Protein AF-A0A1M6SFE9-F1 (afdb_monomer)

Radius of gyration: 27.81 Å; Cα contacts (8 Å, |Δi|>4): 253; chains: 1; bounding box: 39×65×86 Å

Solvent-accessible surface area (backbone atoms only — not comparable to full-atom values): 10691 Å² total; per-residue (Å²): 139,89,88,86,85,88,84,87,88,88,82,89,85,89,88,89,85,89,86,82,84,87,85,86,92,84,88,86,85,90,83,82,84,89,80,92,78,92,71,89,68,71,72,77,61,94,86,72,73,91,66,65,68,49,26,40,45,27,37,63,99,34,91,87,44,45,86,31,72,85,56,41,56,33,31,33,42,104,49,35,38,41,32,75,38,46,74,84,43,80,52,62,63,40,32,33,31,38,29,29,41,38,41,71,69,37,59,94,71,57,25,88,85,52,47,46,52,32,30,40,36,36,25,66,55,45,75,53,98,89,43,32,25,34,38,30,42,44,80,79,44,66,51,88,85,67,40,73,70,52,53,47,36,46,42,76,71,59,63,45,41,36,38,70,81,84,77,133

Organism: NCBI:txid758803

Secondary structure (DSSP, 8-state):
------------------------------------------PPPTTSS----EEEEE-TT-TT-EEESS-SSEEEETTEEEEEEEEEEE-SS-EEEEEEEEEGGGGGGTTTTSPEEEEEEEE--EEETTEEE--EEEEEEE-TTS-HHHHHHHHHHH-SB-------

Foldseek 3Di:
DDDDDDDDDDDDDDDDDDDDDDDDDDDDDDDDDDDDDPDPPPPPDPPDDPQQQEFAQFPVVNVLGDGHHQDQWGDQDQFKIWHNWDWPDDHLFKTKTKGFIDGPLCVVVVCVVPGWIFIKMFGDWDDAPNHTYGFFMDTPDTDPSCDPSNVVSCCVVRVRTGDDNDHD

Structure (mmCIF, N/CA/C/O backbone):
data_AF-A0A1M6SFE9-F1
#
_entry.id   AF-A0A1M6SFE9-F1
#
loop_
_atom_site.group_PDB
_atom_site.id
_atom_site.type_symbol
_at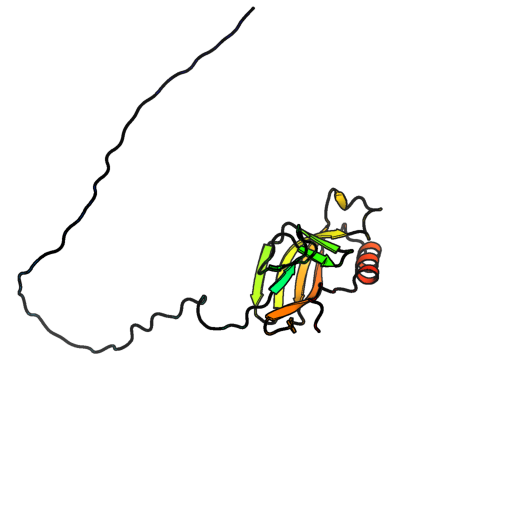om_site.label_atom_id
_atom_site.label_alt_id
_atom_site.label_comp_id
_atom_site.label_asym_id
_atom_site.label_entity_id
_atom_site.label_seq_id
_atom_site.pdbx_PDB_ins_code
_atom_site.Cartn_x
_atom_site.Cartn_y
_atom_site.Cartn_z
_atom_site.occupancy
_atom_site.B_iso_or_equiv
_atom_site.auth_seq_id
_atom_site.auth_comp_id
_atom_site.auth_asym_id
_atom_site.auth_atom_id
_atom_site.pdbx_PDB_model_num
ATOM 1 N N . MET A 1 1 ? 3.941 -50.878 -34.595 1.00 44.97 1 MET A N 1
ATOM 2 C CA . MET A 1 1 ? 4.791 -51.609 -33.630 1.00 44.97 1 MET A CA 1
ATOM 3 C C . MET A 1 1 ? 4.473 -51.051 -32.249 1.00 44.97 1 MET A C 1
ATOM 5 O O . MET A 1 1 ? 4.530 -49.843 -32.086 1.00 44.97 1 MET A O 1
ATOM 9 N N . ARG A 1 2 ? 3.987 -51.895 -31.329 1.00 49.62 2 ARG A N 1
ATOM 10 C CA . ARG A 1 2 ? 3.591 -51.537 -29.951 1.00 49.62 2 ARG A CA 1
ATOM 11 C C . ARG A 1 2 ? 4.788 -51.809 -29.033 1.00 49.62 2 ARG A C 1
ATOM 13 O O . ARG A 1 2 ? 5.384 -52.872 -29.167 1.00 49.62 2 ARG A O 1
ATOM 20 N N . GLY A 1 3 ? 5.099 -50.897 -28.116 1.00 50.00 3 GLY A N 1
ATOM 21 C CA . GLY A 1 3 ? 6.052 -51.112 -27.024 1.00 50.00 3 GLY A CA 1
ATOM 22 C C . GLY A 1 3 ? 5.406 -50.686 -25.711 1.00 50.00 3 GLY A C 1
ATOM 23 O O . GLY A 1 3 ? 5.295 -49.499 -25.439 1.00 50.00 3 GLY A O 1
ATOM 24 N N . ILE A 1 4 ? 4.914 -51.667 -24.958 1.00 58.00 4 ILE A N 1
ATOM 25 C CA . ILE A 1 4 ? 4.273 -51.534 -23.648 1.00 58.00 4 ILE A CA 1
ATOM 26 C C . ILE A 1 4 ? 5.286 -52.103 -22.654 1.00 58.00 4 ILE A C 1
ATOM 28 O O . ILE A 1 4 ? 5.681 -53.257 -22.806 1.00 58.00 4 ILE A O 1
ATOM 32 N N . GLY A 1 5 ? 5.723 -51.318 -21.673 1.00 50.09 5 GLY A N 1
ATOM 33 C CA . GLY A 1 5 ? 6.574 -51.787 -20.579 1.00 50.09 5 GLY A CA 1
ATOM 34 C C . GLY A 1 5 ? 5.830 -51.669 -19.249 1.00 50.09 5 GLY A C 1
ATOM 35 O O . GLY A 1 5 ? 5.542 -50.543 -18.849 1.00 50.09 5 GLY A O 1
ATOM 36 N N . PRO A 1 6 ? 5.493 -52.779 -18.569 1.00 62.50 6 PRO A N 1
ATOM 37 C CA . PRO A 1 6 ? 4.933 -52.755 -17.226 1.00 62.50 6 PRO A CA 1
ATOM 38 C C . PRO A 1 6 ? 6.041 -52.961 -16.186 1.00 62.50 6 PRO A C 1
ATOM 40 O O . PRO A 1 6 ? 6.859 -53.866 -16.327 1.00 62.50 6 PRO A O 1
ATOM 43 N N . TRP A 1 7 ? 6.015 -52.190 -15.102 1.00 57.94 7 TRP A N 1
ATOM 44 C CA . TRP A 1 7 ? 6.642 -52.597 -13.846 1.00 57.94 7 TRP A CA 1
ATOM 45 C C . TRP A 1 7 ? 5.632 -52.414 -12.715 1.00 57.94 7 TRP A C 1
ATOM 47 O O . TRP A 1 7 ? 5.291 -51.305 -12.320 1.00 57.94 7 TRP A O 1
ATOM 57 N N . LEU A 1 8 ? 5.120 -53.554 -12.256 1.00 57.47 8 LEU A N 1
ATOM 58 C CA . LEU A 1 8 ? 4.436 -53.753 -10.985 1.00 57.47 8 LEU A CA 1
ATOM 59 C C . LEU A 1 8 ? 5.488 -54.155 -9.948 1.00 57.47 8 LEU A C 1
ATOM 61 O O . LEU A 1 8 ? 6.254 -55.082 -10.203 1.00 57.47 8 LEU A O 1
ATOM 65 N N . ALA A 1 9 ? 5.450 -53.554 -8.763 1.00 54.78 9 ALA A N 1
ATOM 66 C CA . ALA A 1 9 ? 5.796 -54.240 -7.520 1.00 54.78 9 ALA A CA 1
ATOM 67 C C . ALA A 1 9 ? 5.056 -53.573 -6.352 1.00 54.78 9 ALA A C 1
ATOM 69 O O . ALA A 1 9 ? 5.078 -52.356 -6.195 1.00 54.78 9 ALA A O 1
ATOM 70 N N . ALA A 1 10 ? 4.370 -54.403 -5.573 1.00 54.91 10 ALA A N 1
ATOM 71 C CA . ALA A 1 10 ? 3.476 -54.074 -4.470 1.00 54.91 10 ALA A CA 1
ATOM 72 C C . ALA A 1 10 ? 3.980 -54.710 -3.162 1.00 54.91 10 ALA A C 1
ATOM 74 O O . ALA A 1 10 ? 4.628 -55.752 -3.233 1.00 54.91 10 ALA A O 1
ATOM 75 N N . ALA A 1 11 ? 3.621 -54.126 -2.008 1.00 53.59 11 ALA A N 1
ATOM 76 C CA . ALA A 1 11 ? 3.282 -54.756 -0.704 1.00 53.59 11 ALA A CA 1
ATOM 77 C C . ALA A 1 11 ? 3.177 -53.628 0.361 1.00 53.59 11 ALA A C 1
ATOM 79 O O . ALA A 1 11 ? 4.100 -52.828 0.453 1.00 53.59 11 ALA A O 1
ATOM 80 N N . ALA A 1 12 ? 2.043 -53.337 1.030 1.00 50.72 12 ALA A N 1
ATOM 81 C CA . ALA A 1 12 ? 1.295 -54.086 2.072 1.00 50.72 12 ALA A CA 1
ATOM 82 C C . ALA A 1 12 ? 2.118 -54.277 3.378 1.00 50.72 12 ALA A C 1
ATOM 84 O O . ALA A 1 12 ? 3.261 -54.693 3.281 1.00 50.72 12 ALA A O 1
ATOM 85 N N . ALA A 1 13 ? 1.665 -54.070 4.627 1.00 51.34 13 ALA A N 1
ATOM 86 C CA . ALA A 1 13 ? 0.373 -53.738 5.242 1.00 51.34 13 ALA A CA 1
ATOM 87 C C . ALA A 1 13 ? 0.562 -53.263 6.720 1.00 51.34 13 ALA A C 1
ATOM 89 O O . ALA A 1 13 ? 1.667 -53.283 7.253 1.00 51.34 13 ALA A O 1
ATOM 90 N N . ALA A 1 14 ? -0.552 -52.845 7.336 1.00 55.06 14 ALA A N 1
ATOM 91 C CA . ALA A 1 14 ? -0.786 -52.153 8.615 1.00 55.06 14 ALA A CA 1
ATOM 92 C C . ALA A 1 14 ? -0.449 -52.880 9.937 1.00 55.06 14 ALA A C 1
ATOM 94 O O . ALA A 1 14 ? -0.473 -54.104 9.970 1.00 55.06 14 ALA A O 1
ATOM 95 N N . VAL A 1 15 ? -0.370 -52.113 11.045 1.00 56.09 15 VAL A N 1
ATOM 96 C CA . VAL A 1 15 ? -0.998 -52.436 12.354 1.00 56.09 15 VAL A CA 1
ATOM 97 C C . VAL A 1 15 ? -1.402 -51.137 13.082 1.00 56.09 15 VAL A C 1
ATOM 99 O O . VAL A 1 15 ? -0.583 -50.239 13.252 1.00 56.09 15 VAL A O 1
ATOM 102 N N . ALA A 1 16 ? -2.659 -51.059 13.531 1.00 53.75 16 ALA A N 1
ATOM 103 C CA . ALA A 1 16 ? -3.191 -50.047 14.447 1.00 53.75 16 ALA A CA 1
ATOM 104 C C . ALA A 1 16 ? -3.259 -50.612 15.878 1.00 53.75 16 ALA A C 1
ATOM 106 O O . ALA A 1 16 ? -3.600 -51.782 16.050 1.00 53.75 16 ALA A O 1
ATOM 107 N N . VAL A 1 17 ? -3.007 -49.787 16.902 1.00 62.28 17 VAL A N 1
ATOM 108 C CA . VAL A 1 17 ? -3.337 -50.112 18.301 1.00 62.28 17 VAL A CA 1
ATOM 109 C C . VAL A 1 17 ? -4.114 -48.948 18.911 1.00 62.28 17 VAL A C 1
ATOM 111 O O . VAL A 1 17 ? -3.591 -47.851 19.077 1.00 62.28 17 VAL A O 1
ATOM 114 N N . ALA A 1 18 ? -5.381 -49.217 19.222 1.00 57.16 18 ALA A N 1
ATOM 115 C CA . ALA A 1 18 ? -6.260 -48.385 20.029 1.00 57.16 18 ALA A CA 1
ATOM 116 C C . ALA A 1 18 ? -6.046 -48.714 21.516 1.00 57.16 18 ALA A C 1
ATOM 118 O O . ALA A 1 18 ? -6.071 -49.885 21.893 1.00 57.16 18 ALA A O 1
ATOM 119 N N . GLY A 1 19 ? -5.860 -47.694 22.355 1.00 53.06 19 GLY A N 1
ATOM 120 C CA . GLY A 1 19 ? -5.840 -47.816 23.814 1.00 53.06 19 GLY A CA 1
ATOM 121 C C . GLY A 1 19 ? -7.022 -47.063 24.420 1.00 53.06 19 GLY A C 1
ATOM 122 O O . GLY A 1 19 ? -7.153 -45.860 24.222 1.00 53.06 19 GLY A O 1
ATOM 123 N N . CYS A 1 20 ? -7.884 -47.778 25.137 1.00 57.56 20 CYS A N 1
ATOM 124 C CA . CYS A 1 20 ? -9.038 -47.272 25.877 1.00 57.56 20 CYS A CA 1
ATOM 125 C C . CYS A 1 20 ? -8.938 -47.810 27.313 1.00 57.56 20 CYS A C 1
ATOM 127 O O . CYS A 1 20 ? -8.572 -48.973 27.476 1.00 57.56 20 CYS A O 1
ATOM 129 N N . GLY A 1 21 ? -9.331 -47.025 28.320 1.00 42.62 21 GLY A N 1
ATOM 130 C CA . GLY A 1 21 ? -9.823 -47.580 29.590 1.00 42.62 21 GLY A CA 1
ATOM 131 C C . GLY A 1 21 ? -9.024 -47.279 30.862 1.00 42.62 21 GLY A C 1
ATOM 132 O O . GLY A 1 21 ? -8.079 -47.979 31.203 1.00 42.62 21 GLY A O 1
ATOM 133 N N . ASP A 1 22 ? -9.507 -46.243 31.545 1.00 50.34 22 ASP A N 1
ATOM 134 C CA . ASP A 1 22 ? -9.650 -45.984 32.988 1.00 50.34 22 ASP A CA 1
ATOM 135 C C . ASP A 1 22 ? -9.438 -47.137 34.008 1.00 50.34 22 ASP A C 1
ATOM 137 O O . ASP A 1 22 ? -9.930 -48.250 33.816 1.00 50.34 22 ASP A O 1
ATOM 141 N N . GLY A 1 23 ? -8.834 -46.805 35.166 1.00 41.03 23 GLY A N 1
ATOM 142 C CA . GLY A 1 23 ? -9.222 -47.396 36.460 1.00 41.03 23 GLY A CA 1
ATOM 143 C C . GLY A 1 23 ? -8.123 -47.961 37.386 1.00 41.03 23 GLY A C 1
ATOM 144 O O . GLY A 1 23 ? -7.747 -49.121 37.273 1.00 41.03 23 GLY A O 1
ATOM 145 N N . GLY A 1 24 ? -7.757 -47.197 38.430 1.00 34.59 24 GLY A N 1
ATOM 146 C CA . GLY A 1 24 ? -7.751 -47.714 39.816 1.00 34.59 24 GLY A CA 1
ATOM 147 C C . GLY A 1 24 ? -6.451 -48.211 40.491 1.00 34.59 24 GLY A C 1
ATOM 148 O O . GLY A 1 24 ? -6.151 -49.397 40.472 1.00 34.59 24 GLY A O 1
ATOM 149 N N . ALA A 1 25 ? -5.827 -47.305 41.262 1.00 45.28 25 ALA A N 1
ATOM 150 C CA . ALA A 1 25 ? -5.274 -47.446 42.629 1.00 45.28 25 ALA A CA 1
ATOM 151 C C . ALA A 1 25 ? -4.276 -48.570 43.024 1.00 45.28 25 ALA A C 1
ATOM 153 O O . ALA A 1 25 ? -4.632 -49.749 43.091 1.00 45.28 25 ALA A O 1
ATOM 154 N N . ARG A 1 26 ? -3.115 -48.152 43.574 1.00 43.69 26 ARG A N 1
ATOM 155 C CA . ARG A 1 26 ? -2.767 -48.289 45.015 1.00 43.69 26 ARG A CA 1
ATOM 156 C C . ARG A 1 26 ? -1.467 -47.549 45.407 1.00 43.69 26 ARG A C 1
ATOM 158 O O . ARG A 1 26 ? -0.493 -47.548 44.666 1.00 43.69 26 ARG A O 1
ATOM 165 N N . GLU A 1 27 ? -1.543 -46.936 46.590 1.00 46.62 27 GLU A N 1
ATOM 166 C CA . GLU A 1 27 ? -0.557 -46.214 47.426 1.00 46.62 27 GLU A CA 1
ATOM 167 C C . GLU A 1 27 ? 0.677 -47.090 47.789 1.00 46.62 27 GLU A C 1
ATOM 169 O O . GLU A 1 27 ? 0.620 -48.302 47.614 1.00 46.62 27 GLU A O 1
ATOM 174 N N . SER A 1 28 ? 1.821 -46.646 48.328 1.00 41.56 28 SER A N 1
ATOM 175 C CA . SER A 1 28 ? 2.149 -45.548 49.250 1.00 41.56 28 SER A CA 1
ATOM 176 C C . SER A 1 28 ? 3.686 -45.447 49.386 1.00 41.56 28 SER A C 1
ATOM 178 O O . SER A 1 28 ? 4.373 -46.451 49.184 1.00 41.56 28 SER A O 1
ATOM 180 N N . GLY A 1 29 ? 4.239 -44.293 49.782 1.00 35.97 29 GLY A N 1
ATOM 181 C CA . GLY A 1 29 ? 5.667 -44.178 50.121 1.00 35.97 29 GLY A CA 1
ATOM 182 C C . GLY A 1 29 ? 6.181 -42.750 50.335 1.00 35.97 29 GLY A C 1
ATOM 183 O O . GLY A 1 29 ? 6.709 -42.141 49.413 1.00 35.97 29 GLY A O 1
ATOM 184 N N . GLU A 1 30 ? 6.018 -42.248 51.560 1.00 39.47 30 GLU A N 1
ATOM 185 C CA . GLU A 1 30 ? 6.446 -40.956 52.124 1.00 39.47 30 GLU A CA 1
ATOM 186 C C . GLU A 1 30 ? 7.896 -40.501 51.850 1.00 39.47 30 GLU A C 1
ATOM 188 O O . GLU A 1 30 ? 8.836 -41.292 51.912 1.00 39.47 30 GLU A O 1
ATOM 193 N N . GLY A 1 31 ? 8.086 -39.178 51.700 1.00 32.72 31 GLY A N 1
ATOM 194 C CA . GLY A 1 31 ? 9.405 -38.537 51.791 1.00 32.72 31 GLY A CA 1
ATOM 195 C C . GLY A 1 31 ? 9.477 -37.048 51.410 1.00 32.72 31 GLY A C 1
ATOM 196 O O . GLY A 1 31 ? 9.931 -36.727 50.323 1.00 32.72 31 GLY A O 1
ATOM 197 N N . ALA A 1 32 ? 9.119 -36.168 52.356 1.00 37.38 32 ALA A N 1
ATOM 198 C CA . ALA A 1 32 ? 9.573 -34.771 52.542 1.00 37.38 32 ALA A CA 1
ATOM 199 C C . ALA A 1 32 ? 9.222 -33.656 51.510 1.00 37.38 32 ALA A C 1
ATOM 201 O O . ALA A 1 32 ? 9.824 -33.519 50.451 1.00 37.38 32 ALA A O 1
ATOM 202 N N . ALA A 1 33 ? 8.332 -32.745 51.934 1.00 43.44 33 ALA A N 1
ATOM 203 C CA . ALA A 1 33 ? 8.201 -31.344 51.478 1.00 43.44 33 ALA A CA 1
ATOM 204 C C . ALA A 1 33 ? 9.414 -30.494 51.975 1.00 43.44 33 ALA A C 1
ATOM 206 O O . ALA A 1 33 ? 10.065 -30.971 52.909 1.00 43.44 33 ALA A O 1
ATOM 207 N N . PRO A 1 34 ? 9.721 -29.255 51.491 1.00 48.19 34 PRO A N 1
ATOM 208 C CA . PRO A 1 34 ? 8.765 -28.231 51.033 1.00 48.19 34 PRO A CA 1
ATOM 209 C C . PRO A 1 34 ? 9.217 -27.281 49.894 1.00 48.19 34 PRO A C 1
ATOM 211 O O . PRO A 1 34 ? 10.390 -26.962 49.740 1.00 48.19 34 PRO A O 1
ATOM 214 N N . SER A 1 35 ? 8.257 -26.693 49.178 1.00 39.56 35 SER A N 1
ATOM 215 C CA . SER A 1 35 ? 8.178 -25.235 48.951 1.00 39.56 35 SER A CA 1
ATOM 216 C C . SER A 1 35 ? 7.016 -24.915 48.027 1.00 39.56 35 SER A C 1
ATOM 218 O O . SER A 1 35 ? 6.867 -25.494 46.956 1.00 39.56 35 SER A O 1
ATOM 220 N N . ALA A 1 36 ? 6.193 -23.975 48.472 1.00 46.31 36 ALA A N 1
ATOM 221 C CA . ALA A 1 36 ? 5.160 -23.364 47.666 1.00 46.31 36 ALA A CA 1
ATOM 222 C C . ALA A 1 36 ? 5.781 -22.622 46.475 1.00 46.31 36 ALA A C 1
ATOM 224 O O . ALA A 1 36 ? 6.661 -21.782 46.655 1.00 46.31 36 ALA A O 1
ATOM 225 N N . ALA A 1 37 ? 5.245 -22.871 45.287 1.00 45.41 37 ALA A N 1
ATOM 226 C CA . ALA A 1 37 ? 5.193 -21.887 44.220 1.00 45.41 37 ALA A CA 1
ATOM 227 C C . ALA A 1 37 ? 3.773 -21.935 43.632 1.00 45.41 37 ALA A C 1
ATOM 229 O O . ALA A 1 37 ? 3.444 -22.874 42.910 1.00 45.41 37 ALA A O 1
ATOM 230 N N . PRO A 1 38 ? 2.887 -20.990 43.988 1.00 47.78 38 PRO A N 1
ATOM 231 C CA . PRO A 1 38 ? 1.683 -20.751 43.215 1.00 47.78 38 PRO A CA 1
ATOM 232 C C . PRO A 1 38 ? 2.086 -19.997 41.948 1.00 47.78 38 PRO A C 1
ATOM 234 O O . PRO A 1 38 ? 2.752 -18.966 42.026 1.00 47.78 38 PRO A O 1
ATOM 237 N N . GLY A 1 39 ? 1.678 -20.503 40.791 1.00 38.50 39 GLY A N 1
ATOM 238 C CA . GLY A 1 39 ? 1.832 -19.779 39.536 1.00 38.50 39 GLY A CA 1
ATOM 239 C C . GLY A 1 39 ? 2.346 -20.646 38.404 1.00 38.50 39 GLY A C 1
ATOM 240 O O . GLY A 1 39 ? 3.379 -20.339 37.820 1.00 38.50 39 GLY A O 1
ATOM 241 N N . GLU A 1 40 ? 1.564 -21.643 37.996 1.00 43.66 40 GLU A N 1
ATOM 242 C CA . GLU A 1 40 ? 1.405 -21.848 36.556 1.00 43.66 40 GLU A CA 1
ATOM 243 C C . GLU A 1 40 ? 0.663 -20.618 36.015 1.00 43.66 40 GLU A C 1
ATOM 245 O O . GLU A 1 40 ? -0.531 -20.636 35.732 1.00 43.66 40 GLU A O 1
ATOM 250 N N . SER A 1 41 ? 1.386 -19.500 35.915 1.00 47.53 41 SER A N 1
ATOM 251 C CA . SER A 1 41 ? 1.109 -18.543 34.861 1.00 47.53 41 SER A CA 1
ATOM 252 C C . SER A 1 41 ? 1.465 -19.287 33.588 1.00 47.53 41 SER A C 1
ATOM 254 O O . SER A 1 41 ? 2.617 -19.281 33.155 1.00 47.53 41 SER A O 1
ATOM 256 N N . ALA A 1 42 ? 0.479 -19.983 33.020 1.00 50.41 42 ALA A N 1
ATOM 257 C CA . ALA A 1 42 ? 0.462 -20.192 31.589 1.00 50.41 42 ALA A CA 1
ATOM 258 C C . ALA A 1 42 ? 0.715 -18.807 30.991 1.00 50.41 42 ALA A C 1
ATOM 260 O O . ALA A 1 42 ? -0.106 -17.899 31.144 1.00 50.41 42 ALA A O 1
ATOM 261 N N . ALA A 1 43 ? 1.915 -18.604 30.443 1.00 51.09 43 ALA A N 1
ATOM 262 C CA . ALA A 1 43 ? 2.179 -17.427 29.644 1.00 51.09 43 ALA A CA 1
ATOM 263 C C . ALA A 1 43 ? 1.044 -17.374 28.614 1.00 51.09 43 ALA A C 1
ATOM 265 O O . ALA A 1 43 ? 0.790 -18.407 27.983 1.00 51.09 43 ALA A O 1
ATOM 266 N N . PRO A 1 44 ? 0.307 -16.256 28.492 1.00 50.00 44 PRO A N 1
ATOM 267 C CA . PRO A 1 44 ? -0.686 -16.164 27.442 1.00 50.00 44 PRO A CA 1
ATOM 268 C C . PRO A 1 44 ? 0.049 -16.443 26.134 1.00 50.00 44 PRO A C 1
ATOM 270 O O . PRO A 1 44 ? 1.052 -15.797 25.822 1.00 50.00 44 PRO A O 1
ATOM 273 N N . SER A 1 45 ? -0.406 -17.455 25.397 1.00 45.91 45 SER A N 1
ATOM 274 C CA . SER A 1 45 ? -0.101 -17.531 23.977 1.00 45.91 45 SER A CA 1
ATOM 275 C C . SER A 1 45 ? -0.456 -16.162 23.381 1.00 45.91 45 SER A C 1
ATOM 277 O O . SER A 1 45 ? -1.518 -15.636 23.723 1.00 45.91 45 SER A O 1
ATOM 279 N N . PRO A 1 46 ? 0.391 -15.553 22.533 1.00 47.62 46 PRO A N 1
ATOM 280 C CA . PRO A 1 46 ? 0.103 -14.233 21.965 1.00 47.62 46 PRO A CA 1
ATOM 281 C C . PRO A 1 46 ? -1.166 -14.199 21.085 1.00 47.62 46 PRO A C 1
ATOM 283 O O . PRO A 1 46 ? -1.574 -13.130 20.650 1.00 47.62 46 PRO A O 1
ATOM 286 N N . ASP A 1 47 ? -1.831 -15.338 20.881 1.00 50.62 47 ASP A N 1
ATOM 287 C CA . ASP A 1 47 ? -3.051 -15.509 20.088 1.00 50.62 47 ASP A CA 1
ATOM 288 C C . ASP A 1 47 ? -4.362 -15.469 20.904 1.00 50.62 47 ASP A C 1
ATOM 290 O O . ASP A 1 47 ? -5.331 -16.150 20.568 1.00 50.62 47 ASP A O 1
ATOM 294 N N . GLY A 1 48 ? -4.443 -14.689 21.988 1.00 52.66 48 GLY A N 1
ATOM 295 C CA . GLY A 1 48 ? -5.692 -14.624 22.755 1.00 52.66 48 GLY A CA 1
ATOM 296 C C . GLY A 1 48 ? -5.797 -13.520 23.799 1.00 52.66 48 GLY A C 1
ATOM 297 O O . GLY A 1 48 ? -5.651 -13.801 24.984 1.00 52.66 48 GLY A O 1
ATOM 298 N N . ALA A 1 49 ? -6.102 -12.297 23.354 1.00 37.78 49 ALA A N 1
ATOM 299 C CA . ALA A 1 49 ? -6.914 -11.289 24.056 1.00 37.78 49 ALA A CA 1
ATOM 300 C C . ALA A 1 49 ? -6.955 -10.013 23.199 1.00 37.78 49 ALA A C 1
ATOM 302 O O . ALA A 1 49 ? -5.925 -9.361 23.093 1.00 37.78 49 ALA A O 1
ATOM 303 N N . ASP A 1 50 ? -8.102 -9.702 22.582 1.00 43.31 50 ASP A N 1
ATOM 304 C CA . ASP A 1 50 ? -8.534 -8.399 22.028 1.00 43.31 50 ASP A CA 1
ATOM 305 C C . ASP A 1 50 ? -7.456 -7.353 21.654 1.00 43.31 50 ASP A C 1
ATOM 307 O O . ASP A 1 50 ? -7.601 -6.157 21.913 1.00 43.31 50 ASP A O 1
ATOM 311 N N . ALA A 1 51 ? -6.372 -7.760 20.993 1.00 51.12 51 ALA A N 1
ATOM 312 C CA . ALA A 1 51 ? -5.566 -6.831 20.225 1.00 51.12 51 ALA A CA 1
ATOM 313 C C . ALA A 1 51 ? -6.448 -6.442 19.042 1.00 51.12 51 ALA A C 1
ATOM 315 O O . ALA A 1 51 ? -6.814 -7.321 18.262 1.00 51.12 51 ALA A O 1
ATOM 316 N N . ALA A 1 52 ? -6.860 -5.171 18.968 1.00 61.59 52 ALA A N 1
ATOM 317 C CA . ALA A 1 52 ? -7.754 -4.673 17.927 1.00 61.59 52 ALA A CA 1
ATOM 318 C C . ALA A 1 52 ? -7.294 -5.195 16.558 1.00 61.59 52 ALA A C 1
ATOM 320 O O . ALA A 1 52 ? -6.226 -4.824 16.067 1.00 61.59 52 ALA A O 1
ATOM 321 N N . GLN A 1 53 ? -8.069 -6.124 15.999 1.00 88.19 53 GLN A N 1
ATOM 322 C CA . GLN A 1 53 ? -7.736 -6.786 14.747 1.00 88.19 53 GLN A CA 1
ATOM 323 C C . GLN A 1 53 ? -7.975 -5.780 13.625 1.00 88.19 53 GLN A C 1
ATOM 325 O O . GLN A 1 53 ? -9.056 -5.200 13.527 1.00 88.19 53 GLN A O 1
ATOM 330 N N . VAL A 1 54 ? -6.937 -5.541 12.829 1.00 97.19 54 VAL A N 1
ATOM 331 C CA . VAL A 1 54 ? -6.976 -4.654 11.666 1.00 97.19 54 VAL A CA 1
ATOM 332 C C . VAL A 1 54 ? -6.913 -5.487 10.390 1.00 97.19 54 VAL A C 1
ATOM 334 O O . VAL A 1 54 ? -6.174 -6.478 10.328 1.00 97.19 54 VAL A O 1
ATOM 337 N N . TYR A 1 55 ? -7.703 -5.078 9.403 1.00 97.81 55 TYR A N 1
ATOM 338 C CA . TYR A 1 55 ? -7.920 -5.776 8.140 1.00 97.81 55 TYR A CA 1
ATOM 339 C C . TYR A 1 55 ? -7.540 -4.905 6.940 1.00 97.81 55 TYR A C 1
ATOM 341 O O . TYR A 1 55 ? -7.379 -3.688 7.040 1.00 97.81 55 TYR A O 1
ATOM 349 N N . VAL A 1 56 ? -7.434 -5.538 5.780 1.00 98.12 56 VAL A N 1
ATOM 350 C CA . VAL A 1 56 ? -7.516 -4.884 4.472 1.00 98.12 56 VAL A CA 1
ATOM 351 C C . VAL A 1 56 ? -8.896 -5.206 3.909 1.00 98.12 56 VAL A C 1
ATOM 353 O O . VAL A 1 56 ? -9.326 -6.357 3.979 1.00 98.12 56 VAL A O 1
ATOM 356 N N . LEU A 1 57 ? -9.601 -4.213 3.356 1.00 97.69 57 LEU A N 1
ATOM 357 C CA . LEU A 1 57 ? -10.792 -4.506 2.561 1.00 97.69 57 LEU A CA 1
ATOM 358 C C . LEU A 1 57 ? -10.329 -5.082 1.223 1.00 97.69 57 LEU A C 1
ATOM 360 O O . LEU A 1 57 ? -9.936 -4.339 0.322 1.00 97.69 57 LEU A O 1
ATOM 364 N N . ASN A 1 58 ? -10.358 -6.403 1.104 1.00 97.69 58 ASN A N 1
ATOM 365 C CA . ASN A 1 58 ? -9.864 -7.090 -0.073 1.00 97.69 58 ASN A CA 1
ATOM 366 C C . ASN A 1 58 ? -10.993 -7.300 -1.082 1.00 97.69 58 ASN A C 1
ATOM 368 O O . ASN A 1 58 ? -12.023 -7.861 -0.729 1.00 97.69 58 ASN A O 1
ATOM 372 N N . ARG A 1 59 ? -10.800 -6.869 -2.334 1.00 97.00 59 ARG A N 1
ATOM 373 C CA . ARG A 1 59 ? -11.738 -7.103 -3.451 1.00 97.00 59 ARG A CA 1
ATOM 374 C C . ARG A 1 59 ? -11.240 -8.125 -4.471 1.00 97.00 59 ARG A C 1
ATOM 376 O O . ARG A 1 59 ? -11.798 -8.258 -5.560 1.00 97.00 59 ARG A O 1
ATOM 383 N N . TYR A 1 60 ? -10.161 -8.832 -4.159 1.00 96.69 60 TYR A N 1
ATOM 384 C CA . TYR A 1 60 ? -9.621 -9.848 -5.046 1.00 96.69 60 TYR A CA 1
ATOM 385 C C . TYR A 1 60 ? -10.583 -11.041 -5.134 1.00 96.69 60 TYR A C 1
ATOM 387 O O . TYR A 1 60 ? -10.841 -11.722 -4.147 1.00 96.69 60 TYR A O 1
ATOM 395 N N . GLY A 1 61 ? -11.156 -11.269 -6.318 1.00 96.19 61 GLY A N 1
ATOM 396 C CA . GLY A 1 61 ? -12.125 -12.346 -6.558 1.00 96.19 61 GLY A CA 1
ATOM 397 C C . GLY A 1 61 ? -13.555 -12.082 -6.062 1.00 96.19 61 GLY A C 1
ATOM 398 O O . GLY A 1 61 ? -14.441 -12.871 -6.387 1.00 96.19 61 GLY A O 1
ATOM 399 N N . ASP A 1 62 ? -13.803 -10.978 -5.349 1.00 95.56 62 ASP A N 1
ATOM 400 C CA . ASP A 1 62 ? -15.138 -10.539 -4.922 1.00 95.56 62 ASP A CA 1
ATOM 401 C C . ASP A 1 62 ? -15.239 -9.009 -4.968 1.00 95.56 62 ASP A C 1
ATOM 403 O O . ASP A 1 62 ? -14.609 -8.295 -4.192 1.00 95.56 62 ASP A O 1
ATOM 407 N N . GLU A 1 63 ? -16.062 -8.492 -5.877 1.00 90.69 63 GLU A N 1
ATOM 408 C CA . GLU A 1 63 ? -16.265 -7.054 -6.079 1.00 90.69 63 GLU A CA 1
ATOM 409 C C . GLU A 1 63 ? -16.902 -6.337 -4.874 1.00 90.69 63 GLU A C 1
ATOM 411 O O . GLU A 1 63 ? -16.671 -5.139 -4.683 1.00 90.69 63 GLU A O 1
ATOM 416 N N . ASN A 1 64 ? -17.646 -7.056 -4.026 1.00 92.19 64 ASN A N 1
ATOM 417 C CA . ASN A 1 64 ? -18.201 -6.501 -2.785 1.00 92.19 64 ASN A CA 1
ATOM 418 C C . ASN A 1 64 ? -17.132 -6.384 -1.693 1.00 92.19 64 ASN A C 1
ATOM 420 O O . ASN A 1 64 ? -17.242 -5.549 -0.795 1.00 92.19 64 ASN A O 1
ATOM 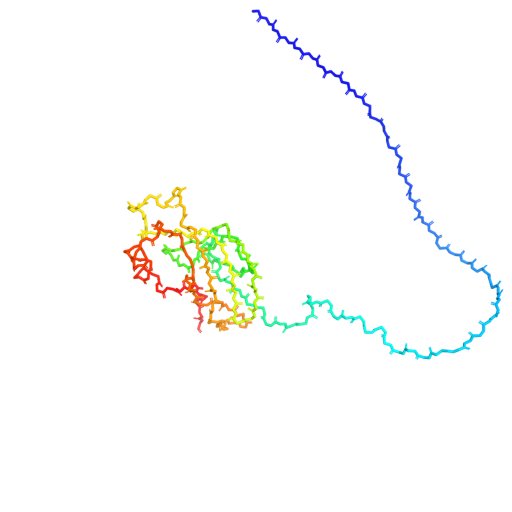424 N N . GLY A 1 65 ? -16.075 -7.179 -1.823 1.00 95.00 65 GLY A N 1
ATOM 425 C CA . GLY A 1 65 ? -14.959 -7.263 -0.907 1.00 95.00 65 GLY A CA 1
ATOM 426 C C . GLY A 1 65 ? -15.261 -8.000 0.394 1.00 95.00 65 GLY A C 1
ATOM 427 O O . GLY A 1 65 ? -16.403 -8.326 0.716 1.00 95.00 65 GLY A O 1
ATOM 428 N N . PHE A 1 66 ? -14.198 -8.283 1.136 1.00 96.25 66 PHE A N 1
ATOM 429 C CA . PHE A 1 66 ? -14.238 -8.998 2.404 1.00 96.25 66 PHE A CA 1
ATOM 430 C C . PHE A 1 66 ? -13.095 -8.554 3.321 1.00 96.25 66 PHE A C 1
ATOM 432 O O . PHE A 1 66 ? -12.089 -7.997 2.873 1.00 96.25 66 PHE A O 1
ATOM 439 N N . ASP A 1 67 ? -13.263 -8.811 4.617 1.00 96.88 67 ASP A N 1
ATOM 440 C CA . ASP A 1 67 ? -12.267 -8.499 5.638 1.00 96.88 67 ASP A CA 1
ATOM 441 C C . ASP A 1 67 ? -11.136 -9.520 5.561 1.00 96.88 67 ASP A C 1
ATOM 443 O O . ASP A 1 67 ? -11.324 -10.689 5.910 1.00 96.88 67 ASP A O 1
ATOM 447 N N . ASP A 1 68 ? -9.958 -9.090 5.112 1.00 97.50 68 ASP A N 1
ATOM 448 C CA . ASP A 1 68 ? -8.814 -9.981 4.956 1.00 97.50 68 ASP A CA 1
ATOM 449 C C . ASP A 1 68 ? -7.658 -9.587 5.874 1.00 97.50 68 ASP A C 1
ATOM 451 O O . ASP A 1 68 ? -7.299 -8.413 6.015 1.00 97.50 68 ASP A O 1
ATOM 455 N N . ARG A 1 69 ? -7.070 -10.590 6.528 1.00 96.56 69 ARG A N 1
ATOM 456 C CA . ARG A 1 69 ? -5.973 -10.415 7.478 1.00 96.56 69 ARG A CA 1
ATOM 457 C C . ARG 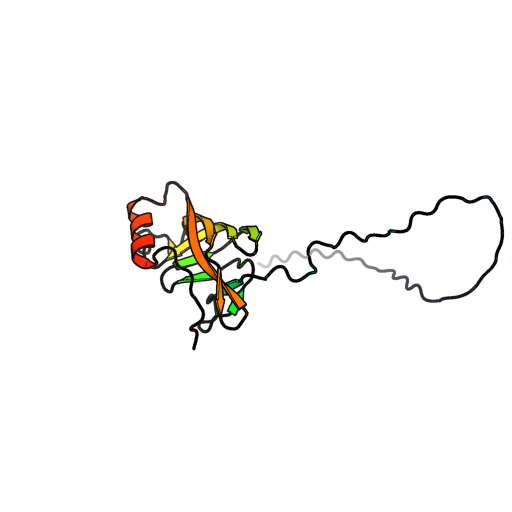A 1 69 ? -4.734 -11.083 6.914 1.00 96.56 69 ARG A C 1
ATOM 459 O O . ARG A 1 69 ? -4.686 -12.308 6.850 1.00 96.56 69 ARG A O 1
ATOM 466 N N . ARG A 1 70 ? -3.705 -10.278 6.632 1.00 97.56 70 ARG A N 1
ATOM 467 C CA . ARG A 1 70 ? -2.472 -10.706 5.951 1.00 97.56 70 ARG A CA 1
ATOM 468 C C . ARG A 1 70 ? -2.770 -11.335 4.575 1.00 97.56 70 ARG A C 1
ATOM 470 O O . ARG A 1 70 ? -2.409 -12.491 4.358 1.00 97.56 70 ARG A O 1
ATOM 477 N N . PRO A 1 71 ? -3.446 -10.604 3.665 1.00 98.00 71 PRO A N 1
ATOM 478 C CA . PRO A 1 71 ? -3.774 -11.118 2.337 1.00 98.00 71 PRO A CA 1
ATOM 479 C C . PRO A 1 71 ? -2.507 -11.467 1.551 1.00 98.00 71 PRO A C 1
ATOM 481 O O . PRO A 1 71 ? -1.556 -10.690 1.564 1.00 98.00 71 PRO A O 1
ATOM 484 N N . VAL A 1 72 ? -2.513 -12.588 0.827 1.00 98.31 72 VAL A N 1
ATOM 485 C CA . VAL A 1 72 ? -1.452 -12.920 -0.149 1.00 98.31 72 VAL A CA 1
ATOM 486 C C . VAL A 1 72 ? -1.680 -12.177 -1.470 1.00 98.31 72 VAL A C 1
ATOM 488 O O . VAL A 1 72 ? -0.736 -11.769 -2.137 1.00 98.31 72 VAL A O 1
ATOM 491 N N . GLU A 1 73 ? -2.937 -11.959 -1.845 1.00 98.12 73 GLU A N 1
ATOM 492 C CA . GLU A 1 73 ? -3.339 -11.192 -3.025 1.00 98.12 73 GLU A CA 1
ATOM 493 C C . GLU A 1 73 ? -4.421 -10.207 -2.597 1.00 98.12 73 GLU A C 1
ATOM 495 O O . GLU A 1 73 ? -5.384 -10.611 -1.943 1.00 98.12 73 GLU A O 1
ATOM 500 N N . TYR A 1 74 ? -4.280 -8.926 -2.938 1.00 97.94 74 TYR A N 1
ATOM 501 C CA . TYR A 1 74 ? -5.315 -7.940 -2.646 1.00 97.94 74 TYR A CA 1
ATOM 502 C C . TYR A 1 74 ? -5.360 -6.783 -3.636 1.00 97.94 74 TYR A C 1
ATOM 504 O O . TYR A 1 74 ? -4.356 -6.347 -4.195 1.00 97.94 74 TYR A O 1
ATOM 512 N N . VAL A 1 75 ? -6.562 -6.245 -3.816 1.00 97.50 75 VAL A N 1
ATOM 513 C CA . VAL A 1 75 ? -6.810 -5.056 -4.634 1.00 97.50 75 VAL A CA 1
ATOM 514 C C . VAL A 1 75 ? -6.753 -3.828 -3.727 1.00 97.50 75 VAL A C 1
ATOM 516 O O . VAL A 1 75 ? -7.662 -3.612 -2.927 1.00 97.50 75 VAL A O 1
ATOM 519 N N . ALA A 1 76 ? -5.687 -3.032 -3.837 1.00 96.56 76 ALA A N 1
ATOM 520 C CA . ALA A 1 76 ? -5.541 -1.795 -3.070 1.00 96.56 76 ALA A CA 1
ATOM 521 C C . ALA A 1 76 ? -6.569 -0.755 -3.522 1.00 96.56 76 ALA A C 1
ATOM 523 O O . ALA A 1 76 ? -7.300 -0.198 -2.710 1.00 96.56 76 ALA A O 1
ATOM 524 N N . THR A 1 77 ? -6.684 -0.550 -4.830 1.00 94.94 77 THR A N 1
ATOM 525 C CA . THR A 1 77 ? -7.678 0.319 -5.471 1.00 94.94 77 THR A CA 1
ATOM 526 C C . THR A 1 77 ? -8.109 -0.306 -6.794 1.00 94.94 77 THR A C 1
ATOM 528 O O . THR A 1 77 ? -7.530 -1.294 -7.231 1.00 94.94 77 THR A O 1
ATOM 531 N N . GLU A 1 78 ? -9.089 0.276 -7.487 1.00 93.06 78 GLU A N 1
ATOM 532 C CA . GLU A 1 78 ? -9.470 -0.185 -8.835 1.00 93.06 78 GLU A CA 1
ATOM 533 C C . GLU A 1 78 ? -8.316 -0.132 -9.862 1.00 93.06 78 GLU A C 1
ATOM 535 O O . GLU A 1 78 ? -8.415 -0.736 -10.929 1.00 93.06 78 GLU A O 1
ATOM 540 N N . PHE A 1 79 ? -7.216 0.556 -9.533 1.00 94.88 79 PHE A N 1
ATOM 541 C CA . PHE A 1 79 ? -6.050 0.736 -10.395 1.00 94.88 79 PHE A CA 1
ATOM 542 C C . PHE A 1 79 ? -4.842 -0.114 -9.994 1.00 94.88 79 PHE A C 1
ATOM 544 O O . PHE A 1 79 ? -3.946 -0.286 -10.820 1.00 94.88 79 PHE A O 1
ATOM 551 N N . THR A 1 80 ? -4.805 -0.636 -8.763 1.00 96.38 80 THR A N 1
ATOM 552 C CA . THR A 1 80 ? -3.597 -1.211 -8.151 1.00 96.38 80 THR A CA 1
ATOM 553 C C . THR A 1 80 ? -3.906 -2.524 -7.442 1.00 96.38 80 THR A C 1
ATOM 555 O O . THR A 1 80 ? -4.801 -2.600 -6.599 1.00 96.38 80 THR A O 1
ATOM 558 N N . THR A 1 81 ? -3.131 -3.558 -7.756 1.00 97.12 81 THR A N 1
ATOM 559 C CA . THR A 1 81 ? -3.216 -4.891 -7.153 1.00 97.12 81 THR A CA 1
ATOM 560 C C . THR A 1 81 ? -1.849 -5.319 -6.634 1.00 97.12 81 THR A C 1
ATOM 562 O O . THR A 1 81 ? -0.834 -5.131 -7.304 1.00 97.12 81 THR A O 1
ATOM 565 N N . PHE A 1 82 ? -1.855 -5.919 -5.450 1.00 98.00 82 PHE A N 1
ATOM 566 C CA . PHE A 1 82 ? -0.721 -6.589 -4.835 1.00 98.00 82 PHE A CA 1
ATOM 567 C C . PHE A 1 82 ? -0.920 -8.106 -4.907 1.00 98.00 82 PHE A C 1
ATOM 569 O O . PHE A 1 82 ? -2.046 -8.599 -4.792 1.00 98.00 82 PHE A O 1
ATOM 576 N N . SER A 1 83 ? 0.162 -8.851 -5.094 1.00 97.31 83 SER A N 1
ATOM 577 C CA . SER A 1 83 ? 0.139 -10.301 -5.302 1.00 97.31 83 SER A CA 1
ATOM 578 C C . SER A 1 83 ? 1.362 -10.969 -4.692 1.00 97.31 83 SER A C 1
ATOM 580 O O . SER A 1 83 ? 2.415 -10.348 -4.601 1.00 97.31 83 SER A O 1
ATOM 582 N N . GLY A 1 84 ? 1.235 -12.236 -4.291 1.00 97.62 84 GLY A N 1
ATOM 583 C CA . GLY A 1 84 ? 2.354 -12.987 -3.714 1.00 97.62 84 GLY A CA 1
ATOM 584 C C . GLY A 1 84 ? 2.914 -12.363 -2.434 1.00 97.62 84 GLY A C 1
ATOM 585 O O . GLY A 1 84 ? 4.107 -12.459 -2.197 1.00 97.62 84 GLY A O 1
ATOM 586 N N . MET A 1 85 ? 2.071 -11.699 -1.645 1.00 98.56 85 MET A N 1
ATOM 587 C CA . MET A 1 85 ? 2.501 -10.954 -0.469 1.00 98.56 85 MET A CA 1
ATOM 588 C C . MET A 1 85 ? 2.953 -11.871 0.666 1.00 98.56 85 MET A C 1
ATOM 590 O O . MET A 1 85 ? 2.221 -12.774 1.088 1.00 98.56 85 MET A O 1
ATOM 594 N N . GLU A 1 86 ? 4.111 -11.553 1.228 1.00 98.44 86 GLU A N 1
ATOM 595 C CA . GLU A 1 86 ? 4.685 -12.163 2.419 1.00 98.44 86 GLU A CA 1
ATOM 596 C C . GLU A 1 86 ? 4.795 -11.093 3.514 1.00 98.44 86 GLU A C 1
ATOM 598 O O . GLU A 1 86 ? 5.304 -10.002 3.285 1.00 98.44 86 GLU A O 1
ATOM 603 N N . TRP A 1 87 ? 4.244 -11.363 4.704 1.00 98.25 87 TRP A N 1
ATOM 604 C CA . TRP A 1 87 ? 4.122 -10.366 5.778 1.00 98.25 87 TRP A CA 1
ATOM 605 C C . TRP A 1 87 ? 5.065 -10.664 6.942 1.00 98.25 87 TRP A C 1
ATOM 607 O O . TRP A 1 87 ? 4.834 -11.614 7.699 1.00 98.25 87 TRP A O 1
ATOM 617 N N . ASP A 1 88 ? 6.044 -9.792 7.158 1.00 97.12 88 ASP A N 1
ATOM 618 C CA . ASP A 1 88 ? 6.965 -9.849 8.297 1.00 97.12 88 ASP A CA 1
ATOM 619 C C . ASP A 1 88 ? 6.348 -9.293 9.582 1.00 97.12 88 ASP A C 1
ATOM 621 O O . ASP A 1 88 ? 6.539 -9.833 10.676 1.00 97.12 88 ASP A O 1
ATOM 625 N N . GLU A 1 89 ? 5.583 -8.204 9.461 1.00 96.38 89 GLU A N 1
ATOM 626 C CA . GLU A 1 89 ? 4.981 -7.498 10.589 1.00 96.38 89 GLU A CA 1
ATOM 627 C C . GLU A 1 89 ? 3.486 -7.286 10.360 1.00 96.38 89 GLU A C 1
ATOM 629 O O . GLU A 1 89 ? 3.042 -6.863 9.295 1.00 96.38 89 GLU A O 1
ATOM 634 N N . TRP A 1 90 ? 2.692 -7.531 11.402 1.00 97.12 90 TRP A N 1
ATOM 635 C CA . TRP A 1 90 ? 1.282 -7.158 11.419 1.00 97.12 90 TRP A CA 1
ATOM 636 C C . TRP A 1 90 ? 0.879 -6.777 12.832 1.00 97.12 90 TRP A C 1
ATOM 638 O O . TRP A 1 90 ? 0.835 -7.622 13.731 1.00 97.12 90 TRP A O 1
ATOM 648 N N . SER A 1 91 ? 0.579 -5.503 13.014 1.00 95.50 91 SER A N 1
ATOM 649 C CA . SER A 1 91 ? 0.179 -4.893 14.273 1.00 95.50 91 SER A CA 1
ATOM 650 C C . SER A 1 91 ? -1.084 -4.048 14.065 1.00 95.50 91 SER A C 1
ATOM 652 O O . SER A 1 91 ? -1.446 -3.780 12.920 1.00 95.50 91 SER A O 1
ATOM 654 N N . PRO A 1 92 ? -1.770 -3.608 15.134 1.00 95.44 92 PRO A N 1
ATOM 655 C CA . PRO A 1 92 ? -3.002 -2.822 15.011 1.00 95.44 92 PRO A CA 1
ATOM 656 C C . PRO A 1 92 ? -2.858 -1.493 14.255 1.00 95.44 92 PRO A C 1
ATOM 658 O O . PRO A 1 92 ? -3.856 -0.981 13.753 1.00 95.44 92 PRO A O 1
ATOM 661 N N . ASP A 1 93 ? -1.647 -0.930 14.201 1.00 96.12 93 ASP A N 1
ATOM 662 C CA . ASP A 1 93 ? -1.381 0.395 13.625 1.00 96.12 93 ASP A CA 1
ATOM 663 C C . ASP A 1 93 ? -0.536 0.348 12.348 1.00 96.12 93 ASP A C 1
ATOM 665 O O . ASP A 1 93 ? -0.485 1.331 11.608 1.00 96.12 93 ASP A O 1
ATOM 669 N N . ARG A 1 94 ? 0.108 -0.793 12.074 1.00 97.06 94 ARG A N 1
ATOM 670 C CA . ARG A 1 94 ? 1.024 -0.970 10.945 1.00 97.06 94 ARG A CA 1
ATOM 671 C C . ARG A 1 94 ? 1.146 -2.429 10.517 1.00 97.06 94 ARG A C 1
ATOM 673 O O . ARG A 1 94 ? 1.205 -3.312 11.375 1.00 97.06 94 ARG A O 1
ATOM 680 N N . ALA A 1 95 ? 1.303 -2.667 9.219 1.00 98.31 95 ALA A N 1
ATOM 681 C CA . ALA A 1 95 ? 1.794 -3.933 8.679 1.00 98.31 95 ALA A CA 1
ATOM 682 C C . ALA A 1 95 ? 2.950 -3.701 7.699 1.00 98.31 95 ALA A C 1
ATOM 684 O O . ALA A 1 95 ? 2.988 -2.662 7.046 1.00 98.31 95 ALA A O 1
ATOM 685 N N . ARG A 1 96 ? 3.882 -4.651 7.602 1.00 98.56 96 ARG A N 1
ATOM 686 C CA . ARG A 1 96 ? 4.997 -4.618 6.646 1.00 98.56 96 ARG A CA 1
ATOM 687 C C . ARG A 1 96 ? 5.148 -5.961 5.967 1.00 98.56 96 ARG A C 1
ATOM 689 O O . ARG A 1 96 ? 5.038 -6.990 6.638 1.00 98.56 96 ARG A O 1
ATOM 696 N N . GLY A 1 97 ? 5.391 -5.919 4.669 1.00 98.38 97 GLY A N 1
ATOM 697 C CA . GLY A 1 97 ? 5.618 -7.105 3.869 1.00 98.38 97 GLY A CA 1
ATOM 698 C C . GLY A 1 97 ? 6.213 -6.773 2.514 1.00 98.38 97 GLY A C 1
ATOM 699 O O . GLY A 1 97 ? 6.380 -5.604 2.163 1.00 98.38 97 GLY A O 1
ATOM 700 N N . GLU A 1 98 ? 6.488 -7.818 1.757 1.00 98.50 98 GLU A N 1
ATOM 701 C CA . GLU A 1 98 ? 7.052 -7.769 0.414 1.00 98.50 98 GLU A CA 1
ATOM 702 C C . GLU A 1 98 ? 6.180 -8.563 -0.560 1.00 98.50 98 GLU A C 1
ATOM 704 O O . GLU A 1 98 ? 5.446 -9.465 -0.152 1.00 98.50 98 GLU A O 1
ATOM 709 N N . GLY A 1 99 ? 6.205 -8.201 -1.840 1.00 97.94 99 GLY A N 1
ATOM 710 C CA . GLY A 1 99 ? 5.486 -8.931 -2.881 1.00 97.94 99 GLY A CA 1
ATOM 711 C C . GLY A 1 99 ? 5.434 -8.189 -4.210 1.00 97.94 99 GLY A C 1
ATOM 712 O O . GLY A 1 99 ? 6.117 -7.191 -4.422 1.00 97.94 99 GLY A O 1
ATOM 713 N N . GLY A 1 100 ? 4.601 -8.684 -5.121 1.00 96.88 100 GLY A N 1
ATOM 714 C CA . GLY A 1 100 ? 4.433 -8.135 -6.462 1.00 96.88 100 GLY A CA 1
ATOM 715 C C . GLY A 1 100 ? 3.365 -7.045 -6.531 1.00 96.88 100 GLY A C 1
ATOM 716 O O . GLY A 1 100 ? 2.272 -7.200 -5.986 1.00 96.88 100 GLY A O 1
ATOM 717 N N . LEU A 1 101 ? 3.646 -5.986 -7.283 1.00 96.44 101 LEU A N 1
ATOM 718 C CA . LEU A 1 101 ? 2.788 -4.831 -7.511 1.00 96.44 101 LEU A CA 1
ATOM 719 C C . LEU A 1 101 ? 2.532 -4.637 -9.005 1.00 96.44 101 LEU A C 1
ATOM 721 O O . LEU A 1 101 ? 3.454 -4.502 -9.812 1.00 96.44 101 LEU A O 1
ATOM 725 N N . LEU A 1 102 ? 1.258 -4.556 -9.373 1.00 95.25 102 LEU A N 1
ATOM 726 C CA . LEU A 1 102 ? 0.839 -4.289 -10.744 1.00 95.25 102 LEU A CA 1
ATOM 727 C C . LEU A 1 102 ? -0.411 -3.415 -10.781 1.00 95.25 102 LEU A C 1
ATOM 729 O O . LEU A 1 102 ? -1.184 -3.338 -9.824 1.00 95.25 102 LEU A O 1
ATOM 733 N N . GLY A 1 103 ? -0.636 -2.762 -11.915 1.00 94.00 103 GLY A N 1
ATOM 734 C CA . GLY A 1 103 ? -1.792 -1.898 -12.070 1.00 94.00 103 GLY A CA 1
ATOM 735 C C . GLY A 1 103 ? -2.004 -1.385 -13.482 1.00 94.00 103 GLY A C 1
ATOM 736 O O . GLY A 1 103 ? -1.224 -1.638 -14.402 1.00 94.00 103 GLY A O 1
ATOM 737 N N . THR A 1 104 ? -3.078 -0.620 -13.660 1.00 92.56 104 THR A N 1
ATOM 738 C CA . THR A 1 104 ? -3.411 -0.004 -14.954 1.00 92.56 104 THR A CA 1
ATOM 739 C C . THR A 1 104 ? -2.379 1.035 -15.392 1.00 92.56 104 THR A C 1
ATOM 741 O O . THR A 1 104 ? -2.249 1.312 -16.580 1.00 92.56 104 THR A O 1
ATOM 744 N N . TRP A 1 105 ? -1.625 1.592 -14.444 1.00 92.81 105 TRP A N 1
ATOM 745 C CA . TRP A 1 105 ? -0.592 2.607 -14.660 1.00 92.81 105 TRP A CA 1
ATOM 746 C C . TRP A 1 105 ? 0.712 2.062 -15.265 1.00 92.81 105 TRP A C 1
ATOM 748 O O . TRP A 1 105 ? 1.506 2.855 -15.761 1.00 92.81 105 TRP A O 1
ATOM 758 N N . CYS A 1 106 ? 0.938 0.743 -15.270 1.00 89.81 106 CYS A N 1
ATOM 759 C CA . CYS A 1 106 ? 2.140 0.132 -15.858 1.00 89.81 106 CYS A CA 1
ATOM 760 C C . CYS A 1 106 ? 1.871 -0.747 -17.086 1.00 89.81 106 CYS A C 1
ATOM 762 O O . CYS A 1 106 ? 2.777 -1.434 -17.555 1.00 89.81 106 CYS A O 1
ATOM 764 N N . MET A 1 107 ? 0.659 -0.709 -17.656 1.00 82.56 107 MET A N 1
ATOM 765 C CA . MET A 1 107 ? 0.302 -1.537 -18.820 1.00 82.56 107 MET A CA 1
ATOM 766 C C . MET A 1 107 ? 1.203 -1.301 -20.041 1.00 82.56 107 MET A C 1
ATOM 768 O O . MET A 1 107 ? 1.470 -2.236 -20.789 1.00 82.56 107 MET A O 1
ATOM 772 N N . GLU A 1 108 ? 1.703 -0.079 -20.237 1.00 83.50 108 GLU A N 1
ATOM 773 C CA . GLU A 1 108 ? 2.629 0.241 -21.334 1.00 83.50 108 GLU A CA 1
ATOM 774 C C . GLU A 1 108 ? 4.040 -0.339 -21.118 1.00 83.50 108 GLU A C 1
ATOM 776 O O . GLU A 1 108 ? 4.817 -0.439 -22.065 1.00 83.50 108 GLU A O 1
ATOM 781 N N . GLN A 1 109 ? 4.354 -0.766 -19.890 1.00 82.44 109 GLN A N 1
ATOM 782 C CA . GLN A 1 109 ? 5.676 -1.227 -19.458 1.00 82.44 109 GLN A CA 1
ATOM 783 C C . GLN A 1 109 ? 5.738 -2.743 -19.228 1.00 82.44 109 GLN A C 1
ATOM 785 O O . GLN A 1 109 ? 6.648 -3.225 -18.568 1.00 82.44 109 GLN A O 1
ATOM 790 N N . GLU A 1 110 ? 4.762 -3.490 -19.755 1.00 79.50 110 GLU A N 1
ATOM 791 C CA . GLU A 1 110 ? 4.704 -4.962 -19.726 1.00 79.50 110 GLU A CA 1
ATOM 792 C C . GLU A 1 110 ? 4.665 -5.603 -18.318 1.00 79.50 110 GLU A C 1
ATOM 794 O O . GLU A 1 110 ? 4.743 -6.828 -18.206 1.00 79.50 110 GLU A O 1
ATOM 799 N N . CYS A 1 111 ? 4.389 -4.819 -17.263 1.00 83.62 111 CYS A N 1
ATOM 800 C CA . CYS A 1 111 ? 4.293 -5.283 -15.864 1.00 83.62 111 CYS A CA 1
ATOM 801 C C . CYS A 1 111 ? 3.218 -6.362 -15.618 1.00 83.62 111 CYS A C 1
ATOM 803 O O . CYS A 1 111 ? 3.130 -6.952 -14.548 1.00 83.62 111 CYS A O 1
ATOM 805 N N . GLN A 1 112 ? 2.342 -6.609 -16.596 1.00 84.12 112 GLN A N 1
ATOM 806 C CA . GLN A 1 112 ? 1.271 -7.600 -16.488 1.00 84.12 112 GLN A CA 1
ATOM 807 C C . GLN A 1 112 ? 1.788 -9.042 -16.471 1.00 84.12 112 GLN A C 1
ATOM 809 O O . GLN A 1 112 ? 1.087 -9.927 -15.988 1.00 84.12 112 GLN A O 1
ATOM 814 N N . ASN A 1 113 ? 2.974 -9.281 -17.035 1.00 86.94 113 ASN A N 1
ATOM 815 C CA . ASN A 1 113 ? 3.616 -10.598 -17.017 1.00 86.94 113 ASN A CA 1
ATOM 816 C C . ASN A 1 113 ? 4.697 -10.700 -15.938 1.00 86.94 113 ASN A C 1
ATOM 818 O O . ASN A 1 113 ? 5.033 -11.810 -15.538 1.00 86.94 113 ASN A O 1
ATOM 822 N N . ASP A 1 114 ? 5.219 -9.555 -15.503 1.00 89.94 114 ASP A N 1
ATOM 823 C CA . ASP A 1 114 ? 6.305 -9.431 -14.537 1.00 89.94 114 ASP A CA 1
ATOM 824 C C . ASP A 1 114 ? 5.972 -8.261 -13.591 1.00 89.94 114 ASP A C 1
ATOM 826 O O . ASP A 1 114 ? 6.285 -7.106 -13.895 1.00 89.94 114 ASP A O 1
ATOM 830 N N . PRO A 1 115 ? 5.194 -8.515 -12.520 1.00 93.88 115 PRO A N 1
ATOM 831 C CA . PRO A 1 115 ? 4.850 -7.495 -11.533 1.00 93.88 115 PRO A CA 1
ATOM 832 C C . PRO A 1 115 ? 6.106 -6.926 -10.870 1.00 93.88 115 PRO A C 1
ATOM 834 O O . PRO A 1 115 ? 7.069 -7.654 -10.654 1.00 93.88 115 PRO A O 1
ATOM 837 N N . TYR A 1 116 ? 6.079 -5.649 -10.486 1.00 95.38 116 TYR A N 1
ATOM 838 C CA . TYR A 1 116 ? 7.203 -5.043 -9.771 1.00 95.38 116 TYR A CA 1
ATOM 839 C C . TYR A 1 116 ? 7.314 -5.633 -8.369 1.00 95.38 116 TYR A C 1
ATOM 841 O O . TYR A 1 116 ? 6.341 -5.590 -7.620 1.00 95.38 116 TYR A O 1
ATOM 849 N N . GLU A 1 117 ? 8.482 -6.142 -8.001 1.00 96.50 117 GLU A N 1
ATOM 850 C CA . GLU A 1 117 ? 8.753 -6.569 -6.631 1.00 96.50 117 GLU A CA 1
ATOM 851 C C . GLU A 1 117 ? 8.970 -5.329 -5.743 1.00 96.50 117 GLU A C 1
ATOM 853 O O . GLU A 1 117 ? 9.651 -4.362 -6.109 1.00 96.50 117 GLU A O 1
ATOM 858 N N . VAL A 1 118 ? 8.246 -5.287 -4.621 1.00 97.69 118 VAL A N 1
ATOM 859 C CA . VAL A 1 118 ? 8.181 -4.130 -3.725 1.00 97.69 118 VAL A CA 1
ATOM 860 C C . VAL A 1 118 ? 8.131 -4.541 -2.260 1.00 97.69 118 VAL A C 1
ATOM 862 O O . VAL A 1 118 ? 7.511 -5.535 -1.891 1.00 97.69 118 VAL A O 1
ATOM 865 N N . GLU A 1 119 ? 8.688 -3.686 -1.407 1.00 98.38 119 GLU A N 1
ATOM 866 C CA . GLU A 1 119 ? 8.422 -3.663 0.029 1.00 98.38 119 GLU A CA 1
ATOM 867 C C . GLU A 1 119 ? 7.332 -2.623 0.316 1.00 98.38 119 GLU A C 1
ATOM 869 O O . GLU A 1 119 ? 7.402 -1.478 -0.150 1.00 98.38 119 GLU A O 1
ATOM 874 N N . VAL A 1 120 ? 6.333 -2.995 1.114 1.00 98.44 120 VAL A N 1
ATOM 875 C CA . VAL A 1 120 ? 5.181 -2.151 1.435 1.00 98.44 120 VAL A CA 1
ATOM 876 C C . VAL A 1 120 ? 4.947 -2.051 2.939 1.00 98.44 120 VAL A C 1
ATOM 878 O O . VAL A 1 120 ? 5.020 -3.029 3.683 1.00 98.44 120 VAL A O 1
ATOM 881 N N . GLU A 1 121 ? 4.596 -0.848 3.390 1.00 98.75 121 GLU A N 1
ATOM 882 C CA . GLU A 1 121 ? 4.059 -0.589 4.723 1.00 98.75 121 GLU A CA 1
ATOM 883 C C . GLU A 1 121 ? 2.583 -0.185 4.613 1.00 98.75 121 GLU A C 1
ATOM 885 O O . GLU A 1 121 ? 2.264 0.776 3.914 1.00 98.75 121 GLU A O 1
ATOM 890 N N . LEU A 1 122 ? 1.686 -0.888 5.311 1.00 98.69 122 LEU A N 1
ATOM 891 C CA . LEU A 1 122 ? 0.284 -0.490 5.475 1.00 98.69 122 LEU A CA 1
ATOM 892 C C . LEU A 1 122 ? 0.113 0.317 6.760 1.00 98.69 122 LEU A C 1
ATOM 894 O O . LEU A 1 122 ? 0.697 -0.029 7.792 1.00 98.69 122 LEU A O 1
ATOM 898 N N . ALA A 1 123 ? -0.706 1.366 6.708 1.00 98.12 123 ALA A N 1
ATOM 899 C CA . ALA A 1 123 ? -0.877 2.306 7.810 1.00 98.12 123 ALA A CA 1
ATOM 900 C C . ALA A 1 123 ? -2.271 2.965 7.832 1.00 98.12 123 ALA A C 1
ATOM 902 O O . ALA A 1 123 ? -3.180 2.622 7.066 1.00 98.12 123 ALA A O 1
ATOM 903 N N . ASP A 1 124 ? -2.423 3.914 8.759 1.00 97.06 124 ASP A N 1
ATOM 904 C CA . ASP A 1 124 ? -3.611 4.744 8.968 1.00 97.06 124 ASP A CA 1
ATOM 905 C C . ASP A 1 124 ? -4.901 3.926 9.145 1.00 97.06 124 ASP A C 1
ATOM 907 O O . ASP A 1 124 ? -5.834 4.041 8.343 1.00 97.06 124 ASP A O 1
ATOM 911 N N . PRO A 1 125 ? -4.986 3.073 10.183 1.00 96.75 125 PRO A N 1
ATOM 912 C CA . PRO A 1 125 ? -6.181 2.285 10.425 1.00 96.75 125 PRO A CA 1
ATOM 913 C C . PRO A 1 125 ? -7.379 3.168 10.792 1.00 96.75 125 PRO A C 1
ATOM 915 O O . PRO A 1 125 ? -7.325 3.961 11.737 1.00 96.75 125 PRO A O 1
ATOM 918 N N . VAL A 1 126 ? -8.502 2.967 10.108 1.00 95.56 126 VAL A N 1
ATOM 919 C CA . VAL A 1 126 ? -9.777 3.634 10.399 1.00 95.56 126 VAL A CA 1
ATOM 920 C C . VAL A 1 126 ? -10.829 2.599 10.773 1.00 95.56 126 VAL A C 1
ATOM 922 O O . VAL A 1 126 ? -10.919 1.546 10.150 1.00 95.56 126 VAL A O 1
ATOM 925 N N . GLU A 1 127 ? -11.628 2.904 11.793 1.00 94.69 127 GLU A N 1
ATOM 926 C CA . GLU A 1 127 ? -12.768 2.080 12.195 1.00 94.69 127 GLU A CA 1
ATOM 927 C C . GLU A 1 127 ? -14.003 2.402 11.342 1.00 94.69 127 GLU A C 1
ATOM 929 O O . GLU A 1 127 ? -14.357 3.571 11.168 1.00 94.69 127 GLU A O 1
ATOM 934 N N . VAL A 1 128 ? -14.646 1.362 10.814 1.00 93.62 128 VAL A N 1
ATOM 935 C CA . VAL A 1 128 ? -15.921 1.407 10.091 1.00 93.62 128 VAL A CA 1
ATOM 936 C C . VAL A 1 128 ? -16.790 0.285 10.654 1.00 93.62 128 VAL A C 1
ATOM 938 O O . VAL A 1 128 ? -16.358 -0.863 10.681 1.00 93.62 128 VAL A O 1
ATOM 941 N N . ASP A 1 129 ? -17.962 0.625 11.193 1.00 91.75 129 ASP A N 1
ATOM 942 C CA . ASP A 1 129 ? -18.904 -0.333 11.801 1.00 91.75 129 ASP A CA 1
ATOM 943 C C . ASP A 1 129 ? -18.286 -1.270 12.860 1.00 91.75 129 ASP A C 1
ATOM 945 O O . ASP A 1 129 ? -18.673 -2.427 13.015 1.00 91.75 129 ASP A O 1
ATOM 949 N N . GLY A 1 130 ? -17.312 -0.760 13.623 1.00 91.94 130 GLY A N 1
ATOM 950 C CA . GLY A 1 130 ? -16.608 -1.518 14.663 1.00 91.94 130 GLY A CA 1
ATOM 951 C C . GLY A 1 130 ? -15.482 -2.425 14.151 1.00 91.94 130 GLY A C 1
ATOM 952 O O . GLY A 1 130 ? -14.886 -3.148 14.948 1.00 91.94 130 GLY A O 1
ATOM 953 N N . VAL A 1 131 ? -15.159 -2.376 12.855 1.00 94.44 131 VAL A N 1
ATOM 954 C 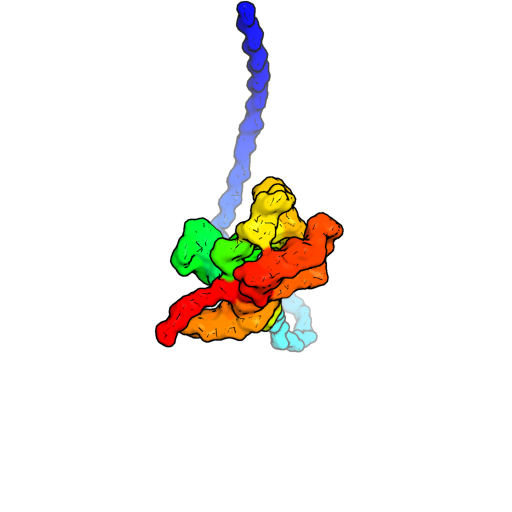CA . VAL A 1 131 ? -14.033 -3.093 12.240 1.00 94.44 131 VAL A CA 1
ATOM 955 C C . VAL A 1 131 ? -12.963 -2.090 11.807 1.00 94.44 131 VAL A C 1
ATOM 957 O O . VAL A 1 131 ? -13.265 -1.072 11.185 1.00 94.44 131 VAL A O 1
ATOM 960 N N . ARG A 1 132 ? -11.693 -2.341 12.148 1.00 96.31 132 ARG A N 1
ATOM 961 C CA . ARG A 1 132 ? -10.574 -1.464 11.761 1.00 96.31 132 ARG A CA 1
ATOM 962 C C . ARG A 1 132 ? -9.961 -1.931 10.447 1.00 96.31 132 ARG A C 1
ATOM 964 O O . ARG A 1 132 ? -9.606 -3.099 10.317 1.00 96.31 132 ARG A O 1
ATOM 971 N N . TYR A 1 133 ? -9.749 -1.004 9.520 1.00 97.56 133 TYR A N 1
ATOM 972 C CA . TYR A 1 133 ? -9.105 -1.268 8.234 1.00 97.56 133 TYR A CA 1
ATOM 973 C C . TYR A 1 133 ? -7.912 -0.356 8.028 1.00 97.56 133 TYR A C 1
ATOM 975 O O . TYR A 1 133 ? -8.036 0.844 8.270 1.00 97.56 133 TYR A O 1
ATOM 983 N N . PHE A 1 134 ? -6.799 -0.885 7.521 1.00 98.31 134 PHE A N 1
ATOM 984 C CA . PHE A 1 134 ? -5.755 -0.040 6.945 1.00 98.31 134 PHE A CA 1
ATOM 985 C C . PHE A 1 134 ? -6.327 0.761 5.776 1.00 98.31 134 PHE A C 1
ATOM 987 O O . PHE A 1 134 ? -7.131 0.250 4.995 1.00 98.31 134 PHE A O 1
ATOM 994 N N . THR A 1 135 ? -5.922 2.025 5.662 1.00 97.50 135 THR A N 1
ATOM 995 C CA . THR A 1 135 ? -6.449 2.929 4.626 1.00 97.50 135 THR A CA 1
ATOM 996 C C . THR A 1 135 ? -5.376 3.542 3.740 1.00 97.50 135 THR A C 1
ATOM 998 O O . THR A 1 135 ? -5.704 4.138 2.711 1.00 97.50 135 THR A O 1
ATOM 1001 N N . ALA A 1 136 ? -4.108 3.350 4.096 1.00 98.25 136 ALA A N 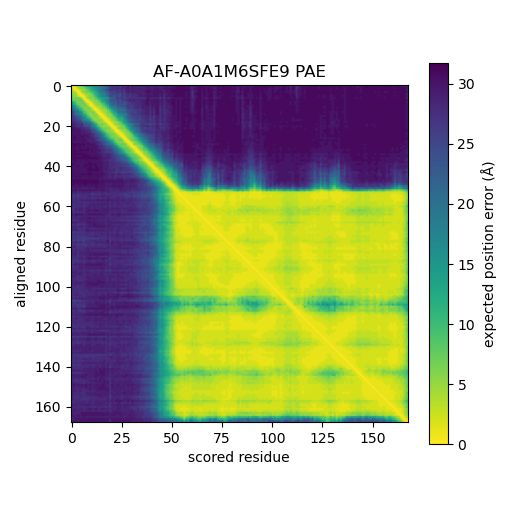1
ATOM 1002 C CA . ALA A 1 136 ? -2.966 3.820 3.340 1.00 98.25 136 ALA A CA 1
ATOM 1003 C C . ALA A 1 136 ? -1.925 2.713 3.184 1.00 98.25 136 ALA A C 1
ATOM 1005 O O . ALA A 1 136 ? -1.800 1.831 4.039 1.00 98.25 136 ALA A O 1
ATOM 1006 N N . TYR A 1 137 ? -1.156 2.805 2.107 1.00 98.50 137 TYR A N 1
ATOM 1007 C CA . TYR A 1 137 ? 0.080 2.062 1.946 1.00 98.50 137 TYR A CA 1
ATOM 1008 C C . TYR A 1 137 ? 1.195 2.991 1.474 1.00 98.50 137 TYR A C 1
ATOM 1010 O O . TYR A 1 137 ? 0.965 4.046 0.884 1.00 98.50 137 TYR A O 1
ATOM 1018 N N . THR A 1 138 ? 2.432 2.603 1.743 1.00 98.00 138 THR A N 1
ATOM 1019 C CA . THR A 1 138 ? 3.628 3.274 1.239 1.00 98.00 138 THR A CA 1
ATOM 1020 C C . THR A 1 138 ? 4.582 2.221 0.715 1.00 98.00 138 THR A C 1
ATOM 1022 O O . THR A 1 138 ? 4.867 1.254 1.415 1.00 98.00 138 THR A O 1
ATOM 1025 N N . ILE A 1 139 ? 5.087 2.420 -0.501 1.00 97.56 139 ILE A N 1
ATOM 1026 C CA . ILE A 1 139 ? 6.184 1.611 -1.027 1.00 97.56 139 ILE A CA 1
ATOM 1027 C C . ILE A 1 139 ? 7.479 2.092 -0.367 1.00 97.56 139 ILE A C 1
ATOM 1029 O O . ILE A 1 139 ? 7.861 3.255 -0.519 1.00 97.56 139 ILE A O 1
ATOM 1033 N N . THR A 1 140 ? 8.121 1.218 0.402 1.00 96.88 140 THR A N 1
ATOM 1034 C CA . THR A 1 140 ? 9.339 1.522 1.169 1.00 96.88 140 THR A CA 1
ATOM 1035 C C . THR A 1 140 ? 10.614 1.042 0.485 1.00 96.88 140 THR A C 1
ATOM 1037 O O . THR A 1 140 ? 11.683 1.580 0.771 1.00 96.88 140 THR A O 1
ATOM 1040 N N . GLY A 1 141 ? 10.485 0.091 -0.437 1.00 95.19 141 GLY A N 1
ATOM 1041 C CA . GLY A 1 141 ? 11.556 -0.473 -1.252 1.00 95.19 141 GLY A CA 1
ATOM 1042 C C . GLY A 1 141 ? 10.984 -1.030 -2.553 1.00 95.19 141 GLY A C 1
ATOM 1043 O O . GLY A 1 141 ? 9.799 -1.357 -2.613 1.00 95.19 141 GLY A O 1
ATOM 1044 N N . TYR A 1 142 ? 11.789 -1.039 -3.609 1.00 95.00 142 TYR A N 1
ATOM 1045 C CA . TYR A 1 142 ? 11.422 -1.521 -4.941 1.00 95.00 142 TYR A CA 1
ATOM 1046 C C . TYR A 1 142 ? 12.684 -1.757 -5.773 1.00 95.00 142 TYR A C 1
ATOM 1048 O O . TYR A 1 142 ? 13.701 -1.090 -5.551 1.00 95.00 142 TYR A O 1
ATOM 1056 N N . ASP A 1 143 ? 12.605 -2.667 -6.738 1.00 88.44 1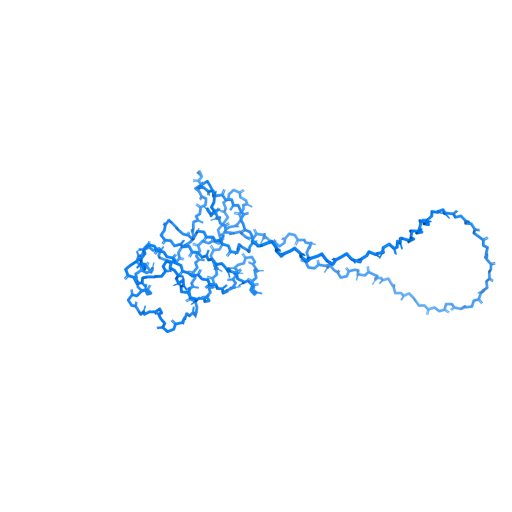43 ASP A N 1
ATOM 1057 C CA . ASP A 1 143 ? 13.706 -2.958 -7.656 1.00 88.44 143 ASP A CA 1
ATOM 1058 C C . ASP A 1 143 ? 13.987 -1.834 -8.662 1.00 88.44 143 ASP A C 1
ATOM 1060 O O . ASP A 1 143 ? 13.153 -0.966 -8.940 1.00 88.44 143 ASP A O 1
ATOM 1064 N N . ASP A 1 144 ? 15.183 -1.879 -9.258 1.00 87.62 144 ASP A N 1
ATOM 1065 C CA . ASP A 1 144 ? 15.688 -0.877 -10.207 1.00 87.62 144 ASP A CA 1
ATOM 1066 C C . ASP A 1 144 ? 14.813 -0.718 -11.470 1.00 87.62 144 ASP A C 1
ATOM 1068 O O . ASP A 1 144 ? 14.869 0.317 -12.143 1.00 87.62 144 ASP A O 1
ATOM 1072 N N . ASP A 1 145 ? 13.983 -1.714 -11.788 1.00 86.88 145 ASP A N 1
ATOM 1073 C CA . ASP A 1 145 ? 13.047 -1.676 -12.914 1.00 86.88 145 ASP A CA 1
ATOM 1074 C C . ASP A 1 145 ? 11.886 -0.690 -12.684 1.00 86.88 145 ASP A C 1
ATOM 1076 O O . ASP A 1 145 ? 11.292 -0.167 -13.640 1.00 86.88 145 ASP A O 1
ATOM 1080 N N . MET A 1 146 ? 11.582 -0.357 -11.425 1.00 90.06 146 MET A N 1
ATOM 1081 C CA . MET A 1 146 ? 10.562 0.629 -11.081 1.00 90.06 146 MET A CA 1
ATOM 1082 C C . MET A 1 146 ? 11.127 2.056 -11.161 1.00 90.06 146 MET A C 1
ATOM 1084 O O . MET A 1 146 ? 11.549 2.671 -10.182 1.00 90.06 146 MET A O 1
ATOM 1088 N N . THR A 1 147 ? 11.109 2.621 -12.369 1.00 91.31 147 THR A N 1
ATOM 1089 C CA . THR A 1 147 ? 11.5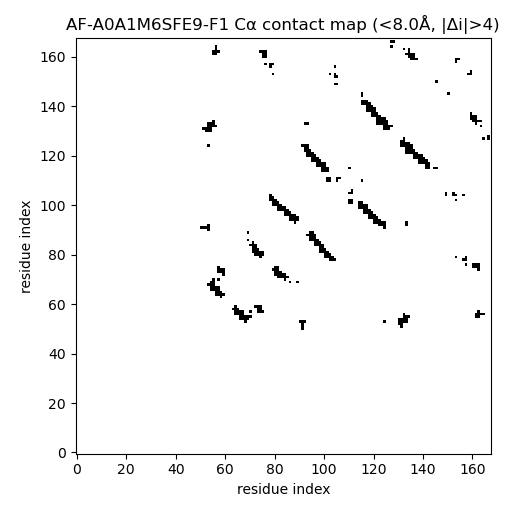94 3.992 -12.617 1.00 91.31 147 THR A CA 1
ATOM 1090 C C . THR A 1 147 ? 10.782 5.073 -11.880 1.00 91.31 147 THR A C 1
ATOM 1092 O O . THR A 1 147 ? 9.603 4.896 -11.571 1.00 91.31 147 THR A O 1
ATOM 1095 N N . ASP A 1 148 ? 11.356 6.271 -11.711 1.00 91.50 148 ASP A N 1
ATOM 1096 C CA . ASP A 1 148 ? 10.649 7.432 -11.135 1.00 91.50 148 ASP A CA 1
ATOM 1097 C C . ASP A 1 148 ? 9.346 7.785 -11.869 1.00 91.50 148 ASP A C 1
ATOM 1099 O O . ASP A 1 148 ? 8.375 8.226 -11.252 1.00 91.50 148 ASP A O 1
ATOM 1103 N N . GLY A 1 149 ? 9.321 7.606 -13.195 1.00 91.44 149 GLY A N 1
ATOM 1104 C CA . GLY A 1 149 ? 8.125 7.843 -14.003 1.00 91.44 149 GLY A CA 1
ATOM 1105 C C . GLY A 1 149 ? 7.002 6.871 -13.648 1.00 91.44 149 GLY A C 1
ATOM 1106 O O . GLY A 1 149 ? 5.854 7.284 -13.502 1.00 91.44 149 GLY A O 1
ATOM 1107 N N . VAL A 1 150 ? 7.355 5.605 -13.433 1.00 92.62 150 VAL A N 1
ATOM 1108 C CA . VAL A 1 150 ? 6.432 4.551 -13.004 1.00 92.62 150 VAL A CA 1
ATOM 1109 C C . VAL A 1 150 ? 5.937 4.812 -11.581 1.00 92.62 150 VAL A C 1
ATOM 1111 O O . VAL A 1 150 ? 4.731 4.806 -11.342 1.00 92.62 150 VAL A O 1
ATOM 1114 N N . ARG A 1 151 ? 6.840 5.152 -10.651 1.00 93.06 151 ARG A N 1
ATOM 1115 C CA . ARG A 1 151 ? 6.478 5.521 -9.272 1.00 93.06 151 ARG A CA 1
ATOM 1116 C C . ARG A 1 151 ? 5.505 6.695 -9.230 1.00 93.06 151 ARG A C 1
ATOM 1118 O O . ARG A 1 151 ? 4.543 6.684 -8.469 1.00 93.06 151 ARG A O 1
ATOM 1125 N N . ARG A 1 152 ? 5.737 7.702 -10.073 1.00 93.94 152 ARG A N 1
ATOM 1126 C CA . ARG A 1 152 ? 4.836 8.846 -10.199 1.00 93.94 152 ARG A CA 1
ATOM 1127 C C . ARG A 1 152 ? 3.478 8.451 -10.780 1.00 93.94 152 ARG A C 1
ATOM 1129 O O . ARG A 1 152 ? 2.469 8.943 -10.295 1.00 93.94 152 ARG A O 1
ATOM 1136 N N . ALA A 1 153 ? 3.445 7.575 -11.783 1.00 94.38 153 ALA A N 1
ATOM 1137 C CA . ALA A 1 153 ? 2.195 7.101 -12.373 1.00 94.38 153 ALA A CA 1
ATOM 1138 C C . ALA A 1 153 ? 1.335 6.322 -11.363 1.00 94.38 153 ALA A C 1
ATOM 1140 O O . ALA A 1 153 ? 0.125 6.528 -11.320 1.00 94.38 153 ALA A O 1
ATOM 1141 N N . LEU A 1 154 ? 1.956 5.493 -10.515 1.00 95.31 154 LEU A N 1
ATOM 1142 C CA . LEU A 1 154 ? 1.292 4.841 -9.381 1.00 95.31 154 LEU A CA 1
ATOM 1143 C C . LEU A 1 154 ? 0.689 5.873 -8.415 1.00 95.31 154 LEU A C 1
ATOM 1145 O O . LEU A 1 154 ? -0.495 5.807 -8.088 1.00 95.31 154 LEU A O 1
ATOM 1149 N N . GLU A 1 155 ? 1.493 6.845 -7.978 1.00 95.50 155 GLU A N 1
ATOM 1150 C CA . GLU A 1 155 ? 1.050 7.891 -7.050 1.00 95.50 155 GLU A CA 1
ATOM 1151 C C . GLU A 1 155 ? -0.100 8.726 -7.638 1.00 95.50 155 GLU A C 1
ATOM 1153 O O . GLU A 1 155 ? -1.080 8.993 -6.947 1.00 95.50 155 GLU A O 1
ATOM 1158 N N . ASP A 1 156 ? -0.024 9.082 -8.922 1.00 95.81 156 ASP A N 1
ATOM 1159 C CA . ASP A 1 156 ? -1.070 9.834 -9.620 1.00 95.81 156 ASP A CA 1
ATOM 1160 C C . ASP A 1 156 ? -2.362 9.001 -9.806 1.00 95.81 156 ASP A C 1
ATOM 1162 O O . ASP A 1 156 ? -3.457 9.568 -9.803 1.00 95.81 156 ASP A O 1
ATOM 1166 N N . ALA A 1 157 ? -2.261 7.673 -9.955 1.00 94.38 157 ALA A 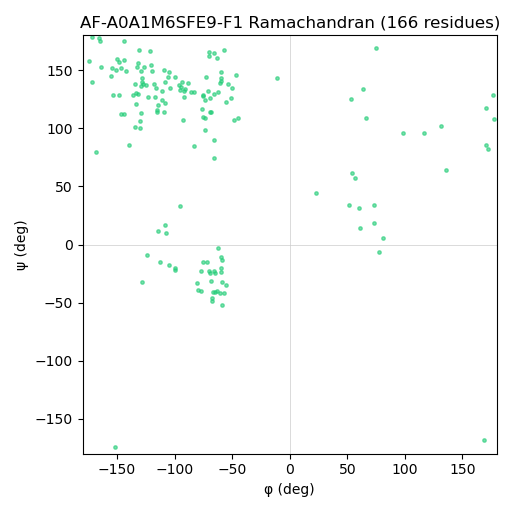N 1
ATOM 1167 C CA . ALA A 1 157 ? -3.412 6.785 -10.151 1.00 94.38 157 ALA A CA 1
ATOM 1168 C C . ALA A 1 157 ? -4.189 6.500 -8.855 1.00 94.38 157 ALA A C 1
ATOM 1170 O O . ALA A 1 157 ? -5.417 6.440 -8.858 1.00 94.38 157 ALA A O 1
ATOM 1171 N N . ASP A 1 158 ? -3.474 6.305 -7.754 1.00 94.00 158 ASP A N 1
ATOM 1172 C CA . ASP A 1 158 ? -4.006 5.665 -6.547 1.00 94.00 158 ASP A CA 1
ATOM 1173 C C . ASP A 1 158 ? -3.767 6.509 -5.280 1.00 94.00 158 ASP A C 1
ATOM 1175 O O . ASP A 1 158 ? -4.612 6.553 -4.378 1.00 94.00 158 ASP A O 1
ATOM 1179 N N . GLY A 1 159 ? -2.662 7.258 -5.237 1.00 95.81 159 GLY A N 1
ATOM 1180 C CA . GLY A 1 159 ? -2.318 8.149 -4.131 1.00 95.81 159 GLY A CA 1
ATOM 1181 C C . GLY A 1 159 ? -1.855 7.452 -2.849 1.00 95.81 159 GLY A C 1
ATOM 1182 O O . GLY A 1 159 ? -1.914 8.083 -1.793 1.00 95.81 159 GLY A O 1
ATOM 1183 N N . GLY A 1 160 ? -1.437 6.185 -2.912 1.00 97.00 160 GLY A N 1
ATOM 1184 C CA . GLY A 1 160 ? -1.007 5.401 -1.751 1.00 97.00 160 GLY A CA 1
ATOM 1185 C C . GLY A 1 160 ? -2.175 4.976 -0.861 1.00 97.00 160 GLY A C 1
ATOM 1186 O O . GLY A 1 160 ? -2.053 4.966 0.365 1.00 97.00 160 GLY A O 1
ATOM 1187 N N . LYS A 1 161 ? -3.343 4.707 -1.450 1.00 97.25 161 LYS A N 1
ATOM 1188 C CA . LYS A 1 161 ? -4.591 4.470 -0.711 1.00 97.25 161 LYS A CA 1
ATOM 1189 C C . LYS A 1 161 ? -5.029 3.021 -0.785 1.00 97.25 161 LYS A C 1
ATOM 1191 O O . LYS A 1 161 ? -4.833 2.342 -1.781 1.00 97.25 161 LYS A O 1
ATOM 1196 N N . LEU A 1 162 ? -5.708 2.574 0.264 1.00 97.25 162 LEU A N 1
ATOM 1197 C CA . LEU A 1 162 ? -6.439 1.314 0.259 1.00 97.25 162 LEU A CA 1
ATOM 1198 C C . LEU A 1 162 ? -7.938 1.575 0.146 1.00 97.25 162 LEU A C 1
ATOM 1200 O O . LEU A 1 162 ? -8.471 2.571 0.648 1.00 97.25 162 LEU A O 1
ATOM 1204 N N . ALA A 1 163 ? -8.624 0.643 -0.504 1.00 93.81 163 ALA A N 1
ATOM 1205 C CA . ALA A 1 163 ? -10.064 0.563 -0.536 1.00 93.81 163 ALA A CA 1
ATOM 1206 C C . ALA A 1 163 ? -10.607 0.558 0.894 1.00 93.81 163 ALA A C 1
ATOM 1208 O O . ALA A 1 163 ? -10.089 -0.101 1.793 1.00 93.81 163 ALA A O 1
ATOM 1209 N N . ARG A 1 164 ? -11.686 1.311 1.092 1.00 90.81 164 ARG A N 1
ATOM 1210 C CA . ARG A 1 164 ? -12.395 1.387 2.364 1.00 90.81 164 ARG A CA 1
ATOM 1211 C C . ARG A 1 164 ? -13.832 0.928 2.172 1.00 90.81 164 ARG A C 1
ATOM 1213 O O . ARG A 1 164 ? -14.384 1.147 1.084 1.00 90.81 164 ARG A O 1
ATOM 1220 N N . PRO A 1 165 ? -14.453 0.338 3.204 1.00 89.81 165 PRO A N 1
ATOM 1221 C CA . PRO A 1 165 ? -15.886 0.124 3.181 1.00 89.81 165 PRO A CA 1
ATOM 1222 C C . PRO A 1 165 ? -16.580 1.482 3.055 1.00 89.81 165 PRO A C 1
ATOM 1224 O O . PRO A 1 165 ? -16.105 2.494 3.585 1.00 89.81 165 PRO A O 1
ATOM 1227 N N . SER A 1 166 ? -17.683 1.514 2.314 1.00 81.31 166 SER A N 1
ATOM 1228 C CA . SER A 1 166 ? -18.520 2.711 2.258 1.00 81.31 166 SER A CA 1
ATOM 1229 C C . SER A 1 166 ? -19.264 2.790 3.586 1.00 81.31 166 SER A C 1
ATOM 1231 O O . SER A 1 166 ? -20.106 1.939 3.839 1.00 81.31 166 SER A O 1
ATOM 1233 N N . GLY A 1 167 ? -18.915 3.748 4.444 1.00 63.94 167 GLY A N 1
ATOM 1234 C CA . GLY A 1 167 ? -19.698 4.015 5.652 1.00 63.94 167 GLY A CA 1
ATOM 1235 C C . GLY A 1 167 ? -21.022 4.692 5.292 1.00 63.94 167 GLY A C 1
ATOM 1236 O O . GLY A 1 167 ? -21.057 5.494 4.354 1.00 63.94 167 GLY A O 1
ATOM 1237 N N . GLU A 1 168 ? -22.087 4.360 6.020 1.00 40.31 168 GLU A N 1
ATOM 1238 C CA . GLU A 1 168 ? -23.384 5.061 5.978 1.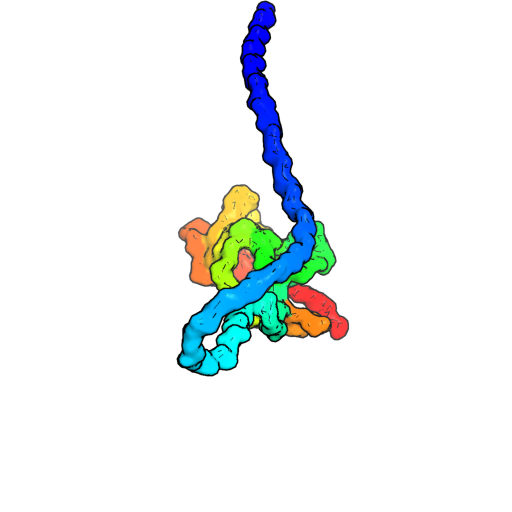00 40.31 168 GLU A CA 1
ATOM 1239 C C . GLU A 1 168 ? -23.365 6.396 6.743 1.00 40.31 168 GLU A C 1
ATOM 1241 O O . GLU A 1 168 ? -22.654 6.509 7.771 1.00 40.31 168 GLU A O 1
#

Sequence (168 aa):
MRGIGPWLAAAAAAVAVAGCGDGGARESGEGAAPSAAPGESAAPSPDGADAAQVYVLNRYGDENGFDDRRPVEYVATEFTTFSGMEWDEWSPDRARGEGGLLGTWCMEQECQNDPYEVEVELADPVEVDGVRYFTAYTITGYDDDMTDGVRRALEDADGGKLARPSGE

Nearest PDB structures (foldseek):
  9b3i-assembly1_E  TM=3.396E-01  e=7.545E+00  Saccharomyces cerevisiae

pLDDT: mean 79.89, std 22.16, range [32.72, 98.75]

Mean predicted aligned error: 14.97 Å